Protein AF-A0A0G4NG22-F1 (afdb_monomer_lite)

pLDDT: mean 92.21, std 6.88, range [63.81, 98.06]

Radius of gyration: 22.46 Å; chains: 1; bounding box: 45×42×74 Å

Sequence (156 aa):
FFGKTLSFTLNQDEAVARGCAFSCAILSPVFRVRDFTVQDIMSYPVEFAWEKAADIPDEETSLTVFNRGNVLPSTKILTFYRKQPFDLEARYVKPELLPGKINPWIGRFSVKGVQADGKDDFMICKLKARVNIHGVLNVESGYYVEDQEVEEEIKE

Organism: Verticillium longisporum (NCBI:txid100787)

Foldseek 3Di:
DPPDDDDDPDDPPCNVVVVVVVVVLVPDPVHDDPDDDDKDWDQFWKKKFWDDDPLDPDDDGMDGDGHGGDIPFDKDKDKDWAQAKIKIWMFTPCCVSDPDRDDRTDDMDIDHPFHAPDPNGTWTKIWIWTLHPVRHIDGPDIDTDDDDDDDDPDDD

InterPro domains:
  IPR013126 Heat shock protein 70 family [PF00012] (1-155)
  IPR013126 Heat shock protein 70 family [PTHR45639] (1-151)
  IPR029047 Heat shock protein 70kD, peptide-binding domain superfamily [G3DSA:2.60.34.10] (34-156)
  IPR029047 Heat shock protein 70kD, peptide-binding domain superfamily [SSF100920] (31-148)

Structure (mmCIF, N/CA/C/O backbone):
data_AF-A0A0G4NG22-F1
#
_entry.id   AF-A0A0G4NG22-F1
#
loop_
_atom_site.group_PDB
_atom_site.id
_atom_site.type_symbol
_atom_site.label_atom_id
_atom_site.label_alt_id
_atom_site.label_comp_id
_atom_site.label_asym_id
_atom_site.label_entity_id
_atom_site.label_seq_id
_atom_site.pdbx_PDB_ins_code
_atom_site.Cartn_x
_atom_site.Cartn_y
_atom_site.Cartn_z
_atom_site.occupancy
_atom_site.B_iso_or_equiv
_atom_site.auth_seq_id
_atom_site.auth_comp_id
_atom_site.auth_asym_id
_atom_site.auth_atom_id
_atom_site.pdbx_PDB_model_num
ATOM 1 N N . PHE A 1 1 ? 17.340 21.022 -20.239 1.00 77.19 1 PHE A N 1
ATOM 2 C CA . PHE A 1 1 ? 17.203 19.736 -19.521 1.00 77.19 1 PHE A CA 1
ATOM 3 C C . PHE A 1 1 ? 18.593 19.140 -19.311 1.00 77.19 1 PHE A C 1
ATOM 5 O O . PHE A 1 1 ? 19.305 19.023 -20.296 1.00 77.19 1 PHE A O 1
ATOM 12 N N . PHE A 1 2 ? 18.988 18.894 -18.054 1.00 92.38 2 PHE A N 1
ATOM 13 C CA . PHE A 1 2 ? 20.276 18.405 -17.495 1.00 92.38 2 PHE A CA 1
ATOM 14 C C . PHE A 1 2 ? 21.649 18.854 -18.060 1.00 92.38 2 PHE A C 1
ATOM 16 O O . PHE A 1 2 ? 22.626 18.722 -17.331 1.00 92.38 2 PHE A O 1
ATOM 23 N N . GLY A 1 3 ? 21.776 19.401 -19.274 1.00 95.56 3 GLY A N 1
ATOM 24 C CA . GLY A 1 3 ? 23.019 19.988 -19.802 1.00 95.56 3 GLY A CA 1
ATOM 25 C C . GLY A 1 3 ? 24.173 18.998 -20.021 1.00 95.56 3 GLY A C 1
ATOM 26 O O . GLY A 1 3 ? 25.328 19.408 -20.001 1.00 95.56 3 GLY A O 1
ATOM 27 N N . LYS A 1 4 ? 23.880 17.702 -20.183 1.00 96.06 4 LYS A N 1
ATOM 28 C CA . LYS A 1 4 ? 24.868 16.618 -20.321 1.00 96.06 4 LYS A CA 1
ATOM 29 C C . LYS A 1 4 ? 24.611 15.792 -21.582 1.00 96.06 4 LYS A C 1
ATOM 31 O O . LYS A 1 4 ? 23.464 15.671 -22.010 1.00 96.06 4 LYS A O 1
ATOM 36 N N . THR A 1 5 ? 25.665 15.194 -22.136 1.00 96.75 5 THR A N 1
ATOM 37 C CA . THR A 1 5 ? 25.567 14.231 -23.245 1.00 96.75 5 THR A CA 1
ATOM 38 C C . THR A 1 5 ? 24.832 12.966 -22.802 1.00 96.75 5 THR A C 1
ATOM 40 O O . THR A 1 5 ? 24.993 12.507 -21.669 1.00 96.75 5 THR A O 1
ATOM 43 N N . LEU A 1 6 ? 24.032 12.393 -23.701 1.00 95.69 6 LEU A N 1
ATOM 44 C CA . LEU A 1 6 ? 23.317 11.143 -23.451 1.00 95.69 6 LEU A CA 1
ATOM 45 C C . LEU A 1 6 ? 24.296 9.967 -23.322 1.00 95.69 6 LEU A C 1
ATOM 47 O O . LEU A 1 6 ? 25.294 9.891 -24.037 1.00 95.69 6 LEU A O 1
ATOM 51 N N . SER A 1 7 ? 24.000 9.050 -22.402 1.00 95.81 7 SER A N 1
ATOM 52 C CA . SER A 1 7 ? 24.751 7.805 -22.211 1.00 95.81 7 SER A CA 1
ATOM 53 C C . SER A 1 7 ? 24.006 6.638 -22.856 1.00 95.81 7 SER A C 1
ATOM 55 O O . SER A 1 7 ? 22.783 6.570 -22.772 1.00 95.81 7 SER A O 1
ATOM 57 N N . PHE A 1 8 ? 24.747 5.704 -23.454 1.00 96.25 8 PHE A N 1
ATOM 58 C CA . PHE A 1 8 ? 24.205 4.550 -24.189 1.00 96.25 8 PHE A CA 1
ATOM 59 C C . PHE A 1 8 ? 24.754 3.220 -23.652 1.00 96.25 8 PHE A C 1
ATOM 61 O O . PHE A 1 8 ? 25.006 2.282 -24.398 1.00 96.25 8 PHE A O 1
ATOM 68 N N . THR A 1 9 ? 25.009 3.151 -22.345 1.00 97.19 9 THR A N 1
ATOM 69 C CA . THR A 1 9 ? 25.648 1.996 -21.693 1.00 97.19 9 THR A CA 1
ATOM 70 C C . THR A 1 9 ? 24.710 0.806 -21.481 1.00 97.19 9 THR A C 1
ATOM 72 O O . THR A 1 9 ? 25.183 -0.289 -21.189 1.00 97.19 9 THR A O 1
ATOM 75 N N . LEU A 1 10 ? 23.396 1.001 -21.620 1.00 97.56 10 LEU A N 1
ATOM 76 C CA . LEU A 1 10 ? 22.382 -0.048 -21.524 1.00 97.56 10 LEU A CA 1
ATOM 77 C C . LEU A 1 10 ? 21.806 -0.364 -22.905 1.00 97.56 10 LEU A C 1
ATOM 79 O O . LEU A 1 10 ? 21.615 0.534 -23.725 1.00 97.56 10 LEU A O 1
ATOM 83 N N . ASN A 1 11 ? 21.483 -1.638 -23.133 1.00 97.81 11 ASN A N 1
ATOM 84 C CA . ASN A 1 11 ? 20.743 -2.059 -24.320 1.00 97.81 11 ASN A CA 1
ATOM 85 C C . ASN A 1 11 ? 19.311 -1.494 -24.255 1.00 97.81 11 ASN A C 1
ATOM 87 O O . ASN A 1 11 ? 18.586 -1.765 -23.298 1.00 97.81 11 ASN A O 1
ATOM 91 N N . GLN A 1 12 ? 18.921 -0.716 -25.264 1.00 96.81 12 GLN A N 1
ATOM 92 C CA . GLN A 1 12 ? 17.647 0.009 -25.291 1.00 96.81 12 GLN A CA 1
ATOM 93 C C . GLN A 1 12 ? 16.426 -0.909 -25.427 1.00 96.81 12 GLN A C 1
ATOM 95 O O . GLN A 1 12 ? 15.373 -0.586 -24.882 1.00 96.81 12 GLN A O 1
ATOM 100 N N . ASP A 1 13 ? 16.585 -2.060 -26.079 1.00 97.50 13 ASP A N 1
ATOM 101 C CA . ASP A 1 13 ? 15.488 -2.984 -26.370 1.00 97.50 13 ASP A CA 1
ATOM 102 C C . ASP A 1 13 ? 15.296 -4.016 -25.249 1.00 97.50 13 ASP A C 1
ATOM 104 O O . ASP A 1 13 ? 14.186 -4.469 -24.979 1.00 97.50 13 ASP A O 1
ATOM 108 N N . GLU A 1 14 ? 16.380 -4.389 -24.561 1.00 98.06 14 GLU A N 1
ATOM 109 C CA . GLU A 1 14 ? 16.387 -5.562 -23.682 1.00 98.06 14 GLU A CA 1
ATOM 110 C C . GLU A 1 14 ? 16.610 -5.255 -22.198 1.00 98.06 14 GLU A C 1
ATOM 112 O O . GLU A 1 14 ? 16.371 -6.131 -21.363 1.00 98.06 14 GLU A O 1
ATOM 117 N N . ALA A 1 15 ? 17.086 -4.058 -21.829 1.00 97.50 15 ALA A N 1
ATOM 118 C CA . ALA A 1 15 ? 17.462 -3.770 -20.439 1.00 97.50 15 ALA A CA 1
ATOM 119 C C . ALA A 1 15 ? 16.303 -3.991 -19.456 1.00 97.50 15 ALA A C 1
ATOM 121 O O . ALA A 1 15 ? 16.508 -4.569 -18.387 1.00 97.50 15 ALA A O 1
ATOM 122 N N . VAL A 1 16 ? 15.082 -3.604 -19.841 1.00 97.25 16 VAL A N 1
ATOM 123 C CA . VAL A 1 16 ? 13.877 -3.806 -19.022 1.00 97.25 16 VAL A CA 1
ATOM 124 C C . VAL A 1 16 ? 13.575 -5.296 -18.862 1.00 97.25 16 VAL A C 1
ATOM 126 O O . VAL A 1 16 ? 13.444 -5.771 -17.738 1.00 97.25 16 VAL A O 1
ATOM 129 N N . ALA A 1 17 ? 13.543 -6.057 -19.960 1.00 98.06 17 ALA A N 1
ATOM 130 C CA . ALA A 1 17 ? 13.255 -7.491 -19.927 1.00 98.06 17 ALA A CA 1
ATOM 131 C C . ALA A 1 17 ? 14.292 -8.274 -19.101 1.00 98.06 17 ALA A C 1
ATOM 133 O O . ALA A 1 17 ? 13.932 -9.144 -18.305 1.00 98.06 17 ALA A O 1
ATOM 134 N N . ARG A 1 18 ? 15.580 -7.925 -19.230 1.00 97.19 18 ARG A N 1
ATOM 135 C CA . ARG A 1 18 ? 16.675 -8.501 -18.433 1.00 97.19 18 ARG A CA 1
ATOM 136 C C . ARG A 1 18 ? 16.520 -8.174 -16.945 1.00 97.19 18 ARG A C 1
ATOM 138 O O . ARG A 1 18 ? 16.708 -9.058 -16.111 1.00 97.19 18 ARG A O 1
ATOM 145 N N . GLY A 1 19 ? 16.134 -6.939 -16.618 1.00 95.69 19 GLY A N 1
ATOM 146 C CA . GLY A 1 19 ? 15.809 -6.523 -15.253 1.00 95.69 19 GLY A CA 1
ATOM 147 C C . GLY A 1 19 ? 14.642 -7.318 -14.666 1.00 95.69 19 GLY A C 1
ATOM 148 O O . GLY A 1 19 ? 14.767 -7.858 -13.571 1.00 95.69 19 GLY A O 1
ATOM 149 N N . CYS A 1 20 ? 13.550 -7.484 -15.419 1.00 95.69 20 CYS A N 1
ATOM 150 C CA . CYS A 1 20 ? 12.404 -8.294 -15.001 1.00 95.69 20 CYS A CA 1
ATOM 151 C C . CYS A 1 20 ? 12.793 -9.756 -14.744 1.00 95.69 20 CYS A C 1
ATOM 153 O O . CYS A 1 20 ? 12.424 -10.306 -13.709 1.00 95.69 20 CYS A O 1
ATOM 155 N N . ALA A 1 21 ? 13.576 -10.375 -15.635 1.00 95.75 21 ALA A N 1
ATOM 156 C CA . ALA A 1 21 ? 14.063 -11.742 -15.443 1.00 95.75 21 ALA A CA 1
ATOM 157 C C . ALA A 1 21 ? 14.911 -11.875 -14.165 1.00 95.75 21 ALA A C 1
ATOM 159 O O . ALA A 1 21 ? 14.775 -12.850 -13.425 1.00 95.75 21 ALA A O 1
ATOM 160 N N . PHE A 1 22 ? 15.739 -10.870 -13.866 1.00 94.81 22 PHE A N 1
ATOM 161 C CA . PHE A 1 22 ? 16.510 -10.820 -12.627 1.00 94.81 22 PHE A CA 1
ATOM 162 C C . PHE A 1 22 ? 15.612 -10.658 -11.390 1.00 94.81 22 PHE A C 1
ATOM 164 O O . PHE A 1 22 ? 15.782 -11.394 -10.420 1.00 94.81 22 PHE A O 1
ATOM 171 N N . SER A 1 23 ? 14.600 -9.784 -11.432 1.00 94.06 23 SER A N 1
ATOM 172 C CA . SER A 1 23 ? 13.599 -9.662 -10.362 1.00 94.06 23 SER A CA 1
ATOM 173 C C . SER A 1 23 ? 12.822 -10.964 -10.135 1.00 94.06 23 SER A C 1
ATOM 175 O O . SER A 1 23 ? 12.595 -11.344 -8.990 1.00 94.06 23 SER A O 1
ATOM 177 N N . CYS A 1 24 ? 12.466 -11.698 -11.194 1.00 94.38 24 CYS A N 1
ATOM 178 C CA . CYS A 1 24 ? 11.855 -13.023 -11.068 1.00 94.38 24 CYS A CA 1
ATOM 179 C C . CYS A 1 24 ? 12.798 -14.031 -10.396 1.00 94.38 24 CYS A C 1
ATOM 181 O O . CYS A 1 24 ? 12.354 -14.824 -9.567 1.00 94.38 24 CYS A O 1
ATOM 183 N N . ALA A 1 25 ? 14.094 -13.990 -10.715 1.00 95.31 25 ALA A N 1
ATOM 184 C CA . ALA A 1 25 ? 15.089 -14.846 -10.078 1.00 95.31 25 ALA A CA 1
ATOM 185 C C . ALA A 1 25 ? 15.276 -14.520 -8.584 1.00 95.31 25 ALA A C 1
ATOM 187 O O . ALA A 1 25 ? 15.439 -15.451 -7.802 1.00 95.31 25 ALA A O 1
ATOM 188 N N . ILE A 1 26 ? 15.184 -13.242 -8.178 1.00 93.81 26 ILE A N 1
ATOM 189 C CA . ILE A 1 26 ? 15.193 -12.821 -6.759 1.00 93.81 26 ILE A CA 1
ATOM 190 C C . ILE A 1 26 ? 14.019 -13.440 -5.984 1.00 93.81 26 ILE A C 1
ATOM 192 O O . ILE A 1 26 ? 14.183 -13.846 -4.838 1.00 93.81 26 ILE A O 1
ATOM 196 N N . LEU A 1 27 ? 12.831 -13.502 -6.592 1.00 92.31 27 LEU A N 1
ATOM 197 C CA . LEU A 1 27 ? 11.621 -14.016 -5.939 1.00 92.31 27 LEU A CA 1
ATOM 198 C C . LEU A 1 27 ? 11.541 -15.548 -5.909 1.00 92.31 27 LEU A C 1
ATOM 200 O O . LEU A 1 27 ? 10.724 -16.106 -5.177 1.00 92.31 27 LEU A O 1
ATOM 204 N N . SER A 1 28 ? 12.348 -16.238 -6.716 1.00 94.12 28 SER A N 1
ATOM 205 C CA . SER A 1 28 ? 12.313 -17.695 -6.801 1.00 94.12 28 SER A CA 1
ATOM 206 C C . SER A 1 28 ? 12.987 -18.336 -5.584 1.00 94.12 28 SER A C 1
ATOM 208 O O . SER A 1 28 ? 14.146 -18.035 -5.311 1.00 94.12 28 SER A O 1
ATOM 210 N N . PRO A 1 29 ? 12.342 -19.299 -4.901 1.00 93.88 29 PRO A N 1
ATOM 211 C CA . PRO A 1 29 ? 12.976 -20.027 -3.801 1.00 93.88 29 PRO A CA 1
ATOM 212 C C . PRO A 1 29 ? 14.075 -20.996 -4.275 1.00 93.88 29 PRO A C 1
ATOM 214 O O . PRO A 1 29 ? 14.838 -21.505 -3.458 1.00 93.88 29 PRO A O 1
ATOM 217 N N . VAL A 1 30 ? 14.146 -21.285 -5.581 1.00 95.94 30 VAL A N 1
ATOM 218 C CA . VAL A 1 30 ? 15.075 -22.268 -6.168 1.00 95.94 30 VAL A CA 1
ATOM 219 C C . VAL A 1 30 ? 16.406 -21.629 -6.563 1.00 95.94 30 VAL A C 1
ATOM 221 O O . VAL A 1 30 ? 17.457 -22.261 -6.461 1.00 95.94 30 VAL A O 1
ATOM 224 N N . PHE A 1 31 ? 16.378 -20.380 -7.027 1.00 91.19 31 PHE A N 1
ATOM 225 C CA . PHE A 1 31 ? 17.575 -19.684 -7.485 1.00 91.19 31 PHE A CA 1
ATOM 226 C C . PHE A 1 31 ? 18.188 -18.861 -6.356 1.00 91.19 31 PHE A C 1
ATOM 228 O O . PHE A 1 31 ? 17.496 -18.162 -5.625 1.00 91.19 31 PHE A O 1
ATOM 235 N N . ARG A 1 32 ? 19.518 -18.893 -6.248 1.00 90.81 32 ARG A N 1
ATOM 236 C CA . ARG A 1 32 ? 20.268 -17.971 -5.393 1.00 90.81 32 ARG A CA 1
ATOM 237 C C . ARG A 1 32 ? 20.989 -16.966 -6.274 1.00 90.81 32 ARG A C 1
ATOM 239 O O . ARG A 1 32 ? 21.946 -17.311 -6.963 1.00 90.81 32 ARG A O 1
ATOM 246 N N . VAL A 1 33 ? 20.518 -15.728 -6.252 1.00 91.88 33 VAL A N 1
ATOM 247 C CA . VAL A 1 33 ? 21.157 -14.602 -6.938 1.00 91.88 33 VAL A CA 1
ATOM 248 C C . VAL A 1 33 ? 22.059 -13.828 -5.977 1.00 91.88 33 VAL A C 1
ATOM 250 O O . VAL A 1 33 ? 22.015 -14.028 -4.763 1.00 91.88 33 VAL A O 1
ATOM 253 N N . ARG A 1 34 ? 22.919 -12.962 -6.521 1.00 92.69 34 ARG A N 1
ATOM 254 C CA . ARG A 1 34 ? 23.696 -12.023 -5.706 1.00 92.69 34 ARG A CA 1
ATOM 255 C C . ARG A 1 34 ? 22.741 -11.069 -4.992 1.00 92.69 34 ARG A C 1
ATOM 257 O O . ARG A 1 34 ? 21.747 -10.660 -5.586 1.00 92.69 34 ARG A O 1
ATOM 264 N N . ASP A 1 35 ? 23.081 -10.709 -3.758 1.00 90.69 35 ASP A N 1
ATOM 265 C CA . ASP A 1 35 ? 22.292 -9.760 -2.983 1.00 90.69 35 ASP A CA 1
ATOM 266 C C . ASP A 1 35 ? 22.189 -8.416 -3.718 1.00 90.69 35 ASP A C 1
ATOM 268 O O . ASP A 1 35 ? 23.195 -7.814 -4.108 1.00 90.69 35 ASP A O 1
ATOM 272 N N . PHE A 1 36 ? 20.952 -8.007 -3.981 1.00 92.25 36 PHE A N 1
ATOM 273 C CA . PHE A 1 36 ? 20.611 -6.791 -4.697 1.00 92.25 36 PHE A CA 1
ATOM 274 C C . PHE A 1 36 ? 19.200 -6.370 -4.298 1.00 92.25 36 PHE A C 1
ATOM 276 O O . PHE A 1 36 ? 18.246 -7.130 -4.462 1.00 92.25 36 PHE A O 1
ATOM 283 N N . THR A 1 37 ? 19.061 -5.146 -3.794 1.00 89.62 37 THR A N 1
ATOM 284 C CA . THR A 1 37 ? 17.776 -4.600 -3.348 1.00 89.62 37 THR A CA 1
ATOM 285 C C . THR A 1 37 ? 17.414 -3.379 -4.179 1.00 89.62 37 THR A C 1
ATOM 287 O O . THR A 1 37 ? 18.230 -2.477 -4.360 1.00 89.62 37 THR A O 1
ATOM 290 N N . VAL A 1 38 ? 16.169 -3.340 -4.651 1.00 90.94 38 VAL A N 1
ATOM 291 C CA . VAL A 1 38 ? 15.574 -2.171 -5.302 1.00 90.94 38 VAL A CA 1
ATOM 292 C C . VAL A 1 38 ? 14.534 -1.588 -4.359 1.00 90.94 38 VAL A C 1
ATOM 294 O O . VAL A 1 38 ? 13.652 -2.304 -3.890 1.00 90.94 38 VAL A O 1
ATOM 297 N N . GLN A 1 39 ? 14.648 -0.292 -4.089 1.00 93.44 39 GLN A N 1
ATOM 298 C CA . GLN A 1 39 ? 13.621 0.488 -3.411 1.00 93.44 39 GLN A CA 1
ATOM 299 C C . GLN A 1 39 ? 13.033 1.456 -4.425 1.00 93.44 39 GLN A C 1
ATOM 301 O O . GLN A 1 39 ? 13.769 2.202 -5.070 1.00 93.44 39 GLN A O 1
ATOM 306 N N . ASP A 1 40 ? 11.718 1.423 -4.566 1.00 95.62 40 ASP A N 1
ATOM 307 C CA . ASP A 1 40 ? 10.985 2.327 -5.449 1.00 95.62 40 ASP A CA 1
ATOM 308 C C . ASP A 1 40 ? 10.188 3.337 -4.598 1.00 95.62 40 ASP A C 1
ATOM 310 O O . ASP A 1 40 ? 10.320 3.368 -3.369 1.00 95.62 40 ASP A O 1
ATOM 314 N N . ILE A 1 41 ? 9.396 4.200 -5.225 1.00 96.19 41 ILE A N 1
ATOM 315 C CA . ILE A 1 41 ? 8.793 5.376 -4.600 1.00 96.19 41 ILE A CA 1
ATOM 316 C C . ILE A 1 41 ? 7.260 5.337 -4.591 1.00 96.19 41 ILE A C 1
ATOM 318 O O . ILE A 1 41 ? 6.594 5.088 -5.595 1.00 96.19 41 ILE A O 1
ATOM 322 N N . MET A 1 42 ? 6.669 5.681 -3.448 1.00 95.56 42 MET A N 1
ATOM 323 C CA . MET A 1 42 ? 5.240 5.961 -3.337 1.00 95.56 42 MET A CA 1
ATOM 324 C C . MET A 1 42 ? 4.910 7.272 -4.049 1.00 95.56 42 MET A C 1
ATOM 326 O O . MET A 1 42 ? 5.233 8.362 -3.574 1.00 95.56 42 MET A O 1
ATOM 330 N N . SER A 1 43 ? 4.245 7.175 -5.197 1.00 94.31 43 SER A N 1
ATOM 331 C CA . SER A 1 43 ? 3.901 8.341 -6.022 1.00 94.31 43 SER A CA 1
ATOM 332 C C . SER A 1 43 ? 2.715 9.142 -5.479 1.00 94.31 43 SER A C 1
ATOM 334 O O . SER A 1 43 ? 2.712 10.372 -5.566 1.00 94.31 43 SER A O 1
ATOM 336 N N . TYR A 1 44 ? 1.738 8.459 -4.879 1.00 95.75 44 TYR A N 1
ATOM 337 C CA . TYR A 1 44 ? 0.506 9.059 -4.373 1.00 95.75 44 TYR A CA 1
ATOM 338 C C . TYR A 1 44 ? 0.305 8.694 -2.902 1.00 95.75 44 TYR A C 1
ATOM 340 O O . TYR A 1 44 ? 0.451 7.524 -2.549 1.00 95.75 44 TYR A O 1
ATOM 348 N N . PRO A 1 45 ? -0.006 9.672 -2.039 1.00 96.75 45 PRO A N 1
ATOM 349 C CA . PRO A 1 45 ? -0.228 9.405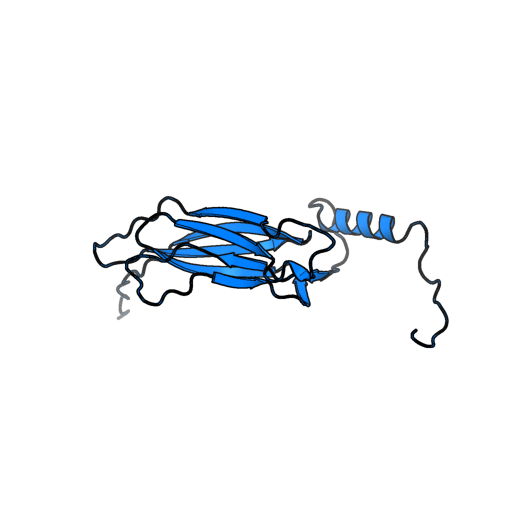 -0.629 1.00 96.75 45 PRO A CA 1
ATOM 350 C C . PRO A 1 45 ? -1.537 8.633 -0.414 1.00 96.75 45 PRO A C 1
ATOM 352 O O . PRO A 1 45 ? -2.543 8.925 -1.065 1.00 96.75 45 PRO A O 1
ATOM 355 N N . VAL A 1 46 ? -1.519 7.682 0.517 1.00 97.75 46 VAL A N 1
ATOM 356 C CA . VAL A 1 46 ? -2.655 6.833 0.893 1.00 97.75 46 VAL A CA 1
ATOM 357 C C . VAL A 1 46 ? -2.984 7.046 2.365 1.00 97.75 46 VAL A C 1
ATOM 359 O O . VAL A 1 46 ? -2.107 6.950 3.231 1.00 97.75 46 VAL A O 1
ATOM 362 N N . GLU A 1 47 ? -4.259 7.285 2.640 1.00 97.56 47 GLU A N 1
ATOM 363 C CA . GLU A 1 47 ? -4.818 7.316 3.986 1.00 97.56 47 GLU A CA 1
ATOM 364 C C . GLU A 1 47 ? -5.777 6.162 4.225 1.00 97.56 47 GLU A C 1
ATOM 366 O O . GLU A 1 47 ? -6.348 5.597 3.289 1.00 97.56 47 GLU A O 1
ATOM 371 N N . PHE A 1 48 ? -5.942 5.845 5.503 1.00 98.00 48 PHE A N 1
ATOM 372 C CA . PHE A 1 48 ? -7.039 5.035 5.999 1.00 98.00 48 PHE A CA 1
ATOM 373 C C . PHE A 1 48 ? -8.010 5.946 6.737 1.00 98.00 48 PHE A C 1
ATOM 375 O O . PHE A 1 48 ? -7.573 6.784 7.520 1.00 98.00 48 PHE A O 1
ATOM 382 N N . ALA A 1 49 ? -9.302 5.765 6.495 1.00 96.88 49 ALA A N 1
ATOM 383 C CA . ALA A 1 49 ? -10.389 6.416 7.208 1.00 96.88 49 ALA A CA 1
ATOM 384 C C . ALA A 1 49 ? -11.296 5.365 7.855 1.00 96.88 49 ALA A C 1
ATOM 386 O O . ALA A 1 49 ? -11.413 4.253 7.345 1.00 96.88 49 ALA A O 1
ATOM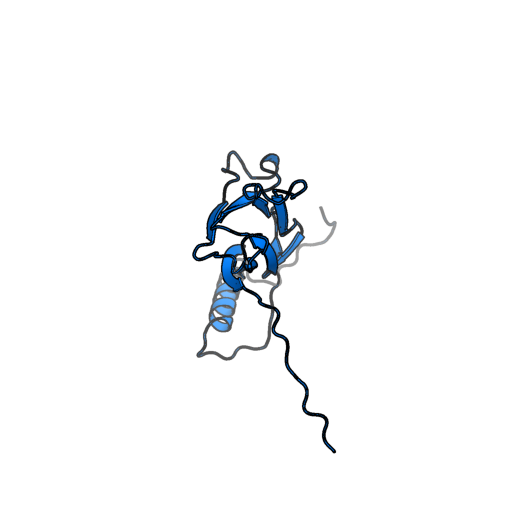 387 N N . TRP A 1 50 ? -11.923 5.694 8.976 1.00 95.94 50 TRP A N 1
ATOM 388 C CA . TRP A 1 50 ? -12.794 4.794 9.730 1.00 95.94 50 TRP A CA 1
ATOM 389 C C . TRP A 1 50 ? -13.905 5.569 10.427 1.00 95.94 50 TRP A C 1
ATOM 391 O O . TRP A 1 50 ? -13.830 6.784 10.614 1.00 95.94 50 TRP A O 1
ATOM 401 N N . GLU A 1 51 ? -14.950 4.856 10.833 1.00 91.75 51 GLU A N 1
ATOM 402 C CA . GLU A 1 51 ? -16.026 5.449 11.619 1.00 91.75 51 GLU A CA 1
ATOM 403 C C . GLU A 1 51 ? -15.578 5.705 13.060 1.00 91.75 51 GLU A C 1
ATOM 405 O O . GLU A 1 51 ? -14.861 4.903 13.670 1.00 91.75 51 GLU A O 1
ATOM 410 N N . LYS A 1 52 ? -16.023 6.844 13.595 1.00 90.62 52 LYS A N 1
ATOM 411 C CA . LYS A 1 52 ? -15.760 7.257 14.971 1.00 90.62 52 LYS A CA 1
ATOM 412 C C . LYS A 1 52 ? -16.427 6.290 15.945 1.00 90.62 52 LYS A C 1
ATOM 414 O O . LYS A 1 52 ? -17.630 6.050 15.842 1.00 90.62 52 LYS A O 1
ATOM 419 N N . ALA A 1 53 ? -15.679 5.792 16.924 1.00 88.06 53 ALA A N 1
ATOM 420 C CA . ALA A 1 53 ? -16.276 5.044 18.023 1.00 88.06 53 ALA A CA 1
ATOM 421 C C . ALA A 1 53 ? -17.081 5.984 18.938 1.00 88.06 53 ALA A C 1
ATOM 423 O O . ALA A 1 53 ? -16.587 7.031 19.355 1.00 88.06 53 ALA A O 1
ATOM 424 N N . ALA A 1 54 ? -18.314 5.601 19.287 1.00 84.44 54 ALA A N 1
ATOM 425 C CA . ALA A 1 54 ? -19.183 6.400 20.161 1.00 84.44 54 ALA A CA 1
ATOM 426 C C . ALA A 1 54 ? -18.555 6.669 21.542 1.00 84.44 54 ALA A C 1
ATOM 428 O O . ALA A 1 54 ? -18.780 7.722 22.132 1.00 84.44 54 ALA A O 1
ATOM 429 N N . ASP A 1 55 ? -17.734 5.732 22.017 1.00 83.94 55 ASP A N 1
ATOM 430 C CA . ASP A 1 55 ? -17.057 5.792 23.311 1.00 83.94 55 ASP A CA 1
ATOM 431 C C . ASP A 1 55 ? -15.768 6.642 23.301 1.00 83.94 55 ASP A C 1
ATOM 433 O O . ASP A 1 55 ? -15.133 6.780 24.344 1.00 83.94 55 ASP A O 1
ATOM 437 N N . ILE A 1 56 ? -15.354 7.205 22.151 1.00 86.06 56 ILE A N 1
ATOM 438 C CA . ILE A 1 56 ? -14.117 7.998 22.010 1.00 86.06 56 ILE A CA 1
ATOM 439 C C . ILE A 1 56 ? -14.454 9.404 21.460 1.00 86.06 56 ILE A C 1
ATOM 441 O O . ILE A 1 56 ? -14.507 9.614 20.243 1.00 86.06 56 ILE A O 1
ATOM 445 N N . PRO A 1 57 ? -14.690 10.400 22.341 1.00 79.62 57 PRO A N 1
ATOM 446 C CA . PRO A 1 57 ? -15.197 11.724 21.964 1.00 79.62 57 PRO A CA 1
ATOM 447 C C . PRO A 1 57 ? -14.297 12.534 21.024 1.00 79.62 57 PRO A C 1
ATOM 449 O O . PRO A 1 57 ? -14.827 13.341 20.265 1.00 79.62 57 PRO A O 1
ATOM 452 N N . ASP A 1 58 ? -12.987 12.284 21.003 1.00 85.19 58 ASP A N 1
ATOM 453 C CA . ASP A 1 58 ? -12.001 13.069 20.237 1.00 85.19 58 ASP A CA 1
ATOM 454 C C . ASP A 1 58 ? -11.174 12.210 19.268 1.00 85.19 58 ASP A C 1
ATOM 456 O O . ASP A 1 58 ? -10.037 12.532 18.931 1.00 85.19 58 ASP A O 1
ATOM 460 N N . GLU A 1 59 ? -11.731 11.084 18.819 1.00 89.56 59 GLU A N 1
ATOM 461 C CA . GLU A 1 59 ? -11.038 10.213 17.875 1.00 89.56 59 GLU A CA 1
ATOM 462 C C . GLU A 1 59 ? -10.841 10.884 16.505 1.00 89.56 59 GLU A C 1
ATOM 464 O O . GLU A 1 59 ? -11.811 11.291 15.854 1.00 89.56 59 GLU A O 1
ATOM 469 N N . GLU A 1 60 ? -9.596 10.935 16.026 1.00 90.31 60 GLU A N 1
ATOM 470 C CA . GLU A 1 60 ? -9.330 11.184 14.609 1.00 90.31 60 GLU A CA 1
ATOM 471 C C . GLU A 1 60 ? -9.896 10.026 13.776 1.00 90.31 60 GLU A C 1
ATOM 473 O O . GLU A 1 60 ? -9.710 8.857 14.101 1.00 90.31 60 GLU A O 1
ATOM 478 N N . THR A 1 61 ? -10.597 10.346 12.689 1.00 93.69 61 THR A N 1
ATOM 479 C CA . THR A 1 61 ? -11.288 9.358 11.832 1.00 93.69 61 THR A CA 1
ATOM 480 C C . THR A 1 61 ? -10.533 9.049 10.545 1.00 93.69 61 THR A C 1
ATOM 482 O O . THR A 1 61 ? -11.031 8.328 9.682 1.00 93.69 61 THR A O 1
ATOM 485 N N . SER A 1 62 ? -9.330 9.601 10.387 1.00 95.12 62 SER A N 1
ATOM 486 C CA . SER A 1 62 ? -8.484 9.368 9.224 1.00 95.12 62 SER A CA 1
ATOM 487 C C . SER A 1 62 ? -7.017 9.595 9.545 1.00 95.12 62 SER A C 1
ATOM 489 O O . SER A 1 62 ? -6.684 10.546 10.243 1.00 95.12 62 SER A O 1
ATOM 491 N N . LEU A 1 63 ? -6.139 8.790 8.952 1.00 96.38 63 LEU A N 1
ATOM 492 C CA . LEU A 1 63 ? -4.693 8.928 9.073 1.00 96.38 63 LEU A CA 1
ATOM 493 C C . LEU A 1 63 ? -4.017 8.658 7.728 1.00 96.38 63 LEU A C 1
ATOM 495 O O . LEU A 1 63 ? -4.213 7.605 7.119 1.00 96.38 63 LEU A O 1
ATOM 499 N N . THR A 1 64 ? -3.151 9.574 7.287 1.00 97.00 64 THR A N 1
ATOM 500 C CA . THR A 1 64 ? -2.257 9.319 6.148 1.00 97.00 64 THR A CA 1
ATOM 501 C C . THR A 1 64 ? -1.143 8.362 6.569 1.00 97.00 64 THR A C 1
ATOM 503 O O . THR A 1 64 ? -0.255 8.722 7.340 1.00 97.00 64 THR A O 1
ATOM 506 N N . VAL A 1 65 ? -1.174 7.137 6.044 1.00 96.56 65 VAL A N 1
ATOM 507 C CA . VAL A 1 65 ? -0.272 6.048 6.458 1.00 96.56 65 VAL A CA 1
ATOM 508 C C . VAL A 1 65 ? 0.951 5.951 5.551 1.00 96.56 65 VAL A C 1
ATOM 510 O O . VAL A 1 65 ? 2.066 5.720 6.024 1.00 96.56 65 VAL A O 1
ATOM 513 N N . PHE A 1 66 ? 0.757 6.159 4.248 1.00 97.00 66 PHE A N 1
ATOM 514 C CA . PHE A 1 66 ? 1.829 6.123 3.258 1.00 97.00 66 PHE A CA 1
ATOM 515 C C . PHE A 1 66 ? 1.894 7.470 2.550 1.00 97.00 66 PHE A C 1
ATOM 517 O O . PHE A 1 66 ? 0.975 7.838 1.826 1.00 97.00 66 PHE A O 1
ATOM 524 N N . ASN A 1 67 ? 2.974 8.217 2.756 1.00 96.56 67 ASN A N 1
ATOM 525 C CA . ASN A 1 67 ? 3.154 9.535 2.160 1.00 96.56 67 ASN A CA 1
ATOM 526 C C . ASN A 1 67 ? 3.804 9.454 0.776 1.00 96.56 67 ASN A C 1
ATOM 528 O O . ASN A 1 67 ? 4.552 8.524 0.463 1.00 96.56 67 ASN A O 1
ATOM 532 N N . ARG A 1 68 ? 3.575 10.489 -0.039 1.00 95.56 68 ARG A N 1
ATOM 533 C CA . ARG A 1 68 ? 4.310 10.675 -1.294 1.00 95.56 68 ARG A CA 1
ATOM 534 C C . ARG A 1 68 ? 5.807 10.761 -1.005 1.00 95.56 68 ARG A C 1
ATOM 536 O O . ARG A 1 68 ? 6.227 11.508 -0.128 1.00 95.56 68 ARG A O 1
ATOM 543 N N . GLY A 1 69 ? 6.603 10.023 -1.766 1.00 95.00 69 GLY A N 1
ATOM 544 C CA . GLY A 1 69 ? 8.049 9.962 -1.594 1.00 95.00 69 GLY A CA 1
ATOM 545 C C . GLY A 1 69 ? 8.528 8.921 -0.587 1.00 95.00 69 GLY A C 1
ATOM 546 O O . GLY A 1 69 ? 9.734 8.742 -0.451 1.00 95.00 69 GLY A O 1
ATOM 547 N N . ASN A 1 70 ? 7.631 8.211 0.109 1.00 95.06 70 ASN A N 1
ATOM 548 C CA . ASN A 1 70 ? 8.054 7.063 0.908 1.00 95.06 70 ASN A CA 1
ATOM 549 C C . ASN A 1 70 ? 8.629 5.957 0.020 1.00 95.06 70 ASN A C 1
ATOM 551 O O . ASN A 1 70 ? 8.148 5.726 -1.086 1.00 95.06 70 ASN A O 1
ATOM 555 N N . VAL A 1 71 ? 9.642 5.264 0.537 1.00 95.94 71 VAL A N 1
ATOM 556 C CA . VAL A 1 71 ? 10.221 4.091 -0.120 1.00 95.94 71 VAL A CA 1
ATOM 557 C C . VAL A 1 71 ? 9.270 2.902 -0.022 1.00 95.94 71 VAL A C 1
ATOM 559 O O . VAL A 1 71 ? 8.586 2.738 0.992 1.00 95.94 71 VAL A O 1
ATOM 562 N N . LEU A 1 72 ? 9.240 2.070 -1.059 1.00 93.81 72 LEU A N 1
ATOM 563 C CA . LEU A 1 72 ? 8.525 0.796 -1.076 1.00 93.81 72 LEU A CA 1
ATOM 564 C C . LEU A 1 72 ? 9.506 -0.388 -1.166 1.00 93.81 72 LEU A C 1
ATOM 566 O O . LEU A 1 72 ? 10.562 -0.253 -1.788 1.00 93.81 72 LEU A O 1
ATOM 570 N N . PRO A 1 73 ? 9.186 -1.545 -0.553 1.00 95.25 73 PRO A N 1
ATOM 571 C CA . PRO A 1 73 ? 7.970 -1.837 0.213 1.00 95.25 73 PRO A CA 1
ATOM 572 C C . PRO A 1 73 ? 7.944 -1.120 1.573 1.00 95.25 73 PRO A C 1
ATOM 574 O O . PRO A 1 73 ? 8.987 -0.865 2.169 1.00 95.25 73 PRO A O 1
ATOM 577 N N . SER A 1 74 ? 6.750 -0.829 2.090 1.00 96.12 74 SER A N 1
ATOM 578 C CA . SER A 1 74 ? 6.577 -0.116 3.364 1.00 96.12 74 SER A CA 1
ATOM 579 C C . SER A 1 74 ? 5.503 -0.768 4.217 1.00 96.12 74 SER A C 1
ATOM 581 O O . SER A 1 74 ? 4.417 -1.056 3.720 1.00 96.12 74 SER A O 1
ATOM 583 N N . THR A 1 75 ? 5.797 -0.971 5.500 1.00 96.56 75 THR A N 1
ATOM 584 C CA . THR A 1 75 ? 4.886 -1.563 6.489 1.00 96.56 75 THR A CA 1
ATOM 585 C C . THR A 1 75 ? 4.621 -0.559 7.607 1.00 96.56 75 THR A C 1
ATOM 587 O O . THR A 1 75 ? 5.546 0.098 8.098 1.00 96.56 75 THR A O 1
ATOM 590 N N . LYS A 1 76 ? 3.360 -0.449 8.026 1.00 96.75 76 LYS A N 1
ATOM 591 C CA . LYS A 1 76 ? 2.894 0.393 9.130 1.00 96.75 76 LYS A CA 1
ATOM 592 C C . LYS A 1 76 ? 1.895 -0.394 9.974 1.00 96.75 76 LYS A C 1
ATOM 594 O O . LYS A 1 76 ? 1.049 -1.100 9.434 1.00 96.75 76 LYS A O 1
ATOM 599 N N . ILE A 1 77 ? 2.019 -0.287 11.293 1.00 96.94 77 ILE A N 1
ATOM 600 C CA . ILE A 1 77 ? 1.072 -0.890 12.232 1.00 96.94 77 ILE A CA 1
ATOM 601 C C . ILE A 1 77 ? 0.134 0.214 12.707 1.00 96.94 77 ILE A C 1
ATOM 603 O O . ILE A 1 77 ? 0.599 1.238 13.202 1.00 96.94 77 ILE A O 1
ATOM 607 N N . LEU A 1 78 ? -1.164 0.006 12.518 1.00 96.25 78 LEU A N 1
ATOM 608 C CA . LEU A 1 78 ? -2.228 0.881 12.993 1.00 96.25 78 LEU A CA 1
ATOM 609 C C . LEU A 1 78 ? -2.810 0.280 14.268 1.00 96.25 78 LEU A C 1
ATOM 611 O O . LEU A 1 78 ? -3.112 -0.912 14.284 1.00 96.25 78 LEU A O 1
ATOM 615 N N . THR A 1 79 ? -2.962 1.085 15.312 1.00 94.81 79 THR A N 1
ATOM 616 C CA . THR A 1 79 ? -3.518 0.649 16.598 1.00 94.81 79 THR A CA 1
ATOM 617 C C . THR A 1 79 ? -4.881 1.293 16.790 1.00 94.81 79 THR A C 1
ATOM 619 O O . THR A 1 79 ? -5.000 2.511 16.689 1.00 94.81 79 THR A O 1
ATOM 622 N N . PHE A 1 80 ? -5.887 0.479 17.084 1.00 94.25 80 PHE A N 1
ATOM 623 C CA . PHE A 1 80 ? -7.261 0.895 17.326 1.00 94.25 80 PHE A CA 1
ATOM 624 C C . PHE A 1 80 ? -7.727 0.400 18.686 1.00 94.25 80 PHE A C 1
ATOM 626 O O . PHE A 1 80 ? -7.443 -0.731 19.071 1.00 94.25 80 PHE A O 1
ATOM 633 N N . TYR A 1 81 ? -8.501 1.234 19.368 1.00 92.50 81 TYR A N 1
ATOM 634 C CA . TYR A 1 81 ? -9.183 0.893 20.609 1.00 92.50 81 TYR A CA 1
ATOM 635 C C . TYR A 1 81 ? -10.664 0.752 20.275 1.00 92.50 81 TYR A C 1
ATOM 637 O O . TYR A 1 81 ? -11.319 1.723 19.877 1.00 92.50 81 TYR A O 1
ATOM 645 N N . ARG A 1 82 ? -11.180 -0.480 20.306 1.00 92.31 82 ARG A N 1
ATOM 646 C CA . ARG A 1 82 ? -12.529 -0.786 19.809 1.00 92.31 82 ARG A CA 1
ATOM 647 C C . ARG A 1 82 ? -13.249 -1.771 20.719 1.00 92.31 82 ARG A C 1
ATOM 649 O O . ARG A 1 82 ? -12.657 -2.728 21.199 1.00 92.31 82 ARG A O 1
ATOM 656 N N . LYS A 1 83 ? -14.549 -1.539 20.915 1.00 91.62 83 LYS A N 1
ATOM 657 C CA . LYS A 1 83 ? -15.456 -2.463 21.620 1.00 91.62 83 LYS A CA 1
ATOM 658 C C . LYS A 1 83 ? -16.237 -3.378 20.675 1.00 91.62 83 LYS A C 1
ATOM 660 O O . LYS A 1 83 ? -16.795 -4.379 21.109 1.00 91.62 83 LYS A O 1
ATOM 665 N N . GLN A 1 84 ? -16.314 -3.012 19.395 1.00 92.25 84 GLN A N 1
ATOM 666 C CA . GLN A 1 84 ? -17.122 -3.684 18.380 1.00 92.25 84 GLN A CA 1
ATOM 667 C C . GLN A 1 84 ? -16.368 -3.772 17.046 1.00 92.25 84 GLN A C 1
ATOM 669 O O . GLN A 1 84 ? -15.427 -2.999 16.826 1.00 92.25 84 GLN A O 1
ATOM 674 N N . PRO A 1 85 ? -16.770 -4.698 16.151 1.00 94.62 85 PRO A N 1
ATOM 675 C CA . PRO A 1 85 ? -16.267 -4.756 14.785 1.00 94.62 85 PRO A CA 1
ATOM 676 C C . PRO A 1 85 ? -16.365 -3.403 14.085 1.00 94.62 85 PRO A C 1
ATOM 678 O O . PRO A 1 85 ? -17.323 -2.661 14.288 1.00 94.62 85 PRO A O 1
ATOM 681 N N . PHE A 1 86 ? -15.383 -3.099 13.246 1.00 95.19 86 PHE A N 1
ATOM 682 C CA . PHE A 1 86 ? -15.293 -1.812 12.568 1.00 95.19 86 PHE A CA 1
ATOM 683 C C . PHE A 1 86 ? -14.696 -1.967 11.173 1.00 95.19 86 PHE A C 1
ATOM 685 O O . PHE A 1 86 ? -13.986 -2.934 10.883 1.00 95.19 86 PHE A O 1
ATOM 692 N N . ASP A 1 87 ? -14.978 -0.988 10.322 1.00 95.81 87 ASP A N 1
ATOM 693 C CA . ASP A 1 87 ? -14.472 -0.920 8.958 1.00 95.81 87 ASP A CA 1
ATOM 694 C C . ASP A 1 87 ? -13.416 0.182 8.821 1.00 95.81 87 ASP A C 1
ATOM 696 O O . ASP A 1 87 ? -13.482 1.228 9.471 1.00 95.81 87 ASP A O 1
ATOM 700 N N . LEU A 1 88 ? -12.456 -0.054 7.928 1.00 95.75 88 LEU A N 1
ATOM 701 C CA . LEU A 1 88 ? -11.499 0.932 7.453 1.00 95.75 88 LEU A CA 1
ATOM 702 C C . LEU A 1 88 ? -11.594 1.041 5.940 1.00 95.75 88 LEU A C 1
ATOM 704 O O . LEU A 1 88 ? -11.617 0.034 5.233 1.00 95.75 88 LEU A O 1
ATOM 708 N N . GLU A 1 89 ? -11.560 2.256 5.429 1.00 97.62 89 GLU A N 1
ATOM 709 C CA . GLU A 1 89 ? -11.491 2.544 4.008 1.00 97.62 89 GLU A CA 1
ATOM 710 C C . GLU A 1 89 ? -10.128 3.135 3.662 1.00 97.62 89 GLU A C 1
ATOM 712 O O . GLU A 1 89 ? -9.692 4.113 4.262 1.00 97.62 89 GLU A O 1
ATOM 717 N N . ALA A 1 90 ? -9.452 2.544 2.682 1.00 98.06 90 ALA A N 1
ATOM 718 C CA . ALA A 1 90 ? -8.235 3.090 2.112 1.00 98.06 90 ALA A CA 1
ATOM 719 C C . ALA A 1 90 ? -8.557 3.928 0.873 1.00 98.06 90 ALA A C 1
ATOM 721 O O . ALA A 1 90 ? -9.281 3.482 -0.024 1.00 98.06 90 ALA A O 1
ATOM 722 N N . ARG A 1 91 ? -7.966 5.121 0.791 1.00 97.62 91 ARG A N 1
ATOM 723 C CA . ARG A 1 91 ? -8.131 6.031 -0.348 1.00 97.62 91 ARG A CA 1
ATOM 724 C C . ARG A 1 91 ? -6.901 6.905 -0.569 1.00 97.62 91 ARG A C 1
ATOM 726 O O . ARG A 1 91 ? -6.082 7.105 0.328 1.00 97.62 91 ARG A O 1
ATOM 733 N N . TYR A 1 92 ? -6.766 7.436 -1.778 1.00 97.19 92 TYR A N 1
ATOM 734 C CA . TYR A 1 92 ? -5.751 8.438 -2.087 1.00 97.19 92 TYR A CA 1
ATOM 735 C C . TYR A 1 92 ? -6.118 9.790 -1.467 1.00 97.19 92 TYR A C 1
ATOM 737 O O . TYR A 1 92 ? -7.214 10.298 -1.690 1.00 97.19 92 TYR A O 1
ATOM 745 N N . VAL A 1 93 ? -5.173 10.396 -0.741 1.00 95.88 93 VAL A N 1
ATOM 746 C CA . VAL A 1 93 ? -5.398 11.649 0.015 1.00 95.88 93 VAL A CA 1
ATOM 747 C C . VAL A 1 93 ? -5.662 12.842 -0.905 1.00 95.88 93 VAL A C 1
ATOM 749 O O . VAL A 1 93 ? -6.412 13.747 -0.559 1.00 95.88 93 VAL A O 1
ATOM 752 N N . LYS A 1 94 ? -5.018 12.861 -2.080 1.00 93.06 94 LYS A N 1
ATOM 753 C CA . LYS A 1 94 ? -5.056 13.983 -3.031 1.00 93.06 94 LYS A CA 1
ATOM 754 C C . LYS A 1 94 ? -5.575 13.537 -4.401 1.00 93.06 94 LYS A C 1
ATOM 756 O O . LYS A 1 94 ? -4.757 13.289 -5.295 1.00 93.06 94 LYS A O 1
ATOM 761 N N . PRO A 1 95 ? -6.903 13.400 -4.573 1.00 93.25 95 PRO A N 1
ATOM 762 C CA . PRO A 1 95 ? -7.536 13.042 -5.843 1.00 93.25 95 PRO A CA 1
ATOM 763 C C . PRO A 1 95 ? -7.070 13.889 -7.031 1.00 93.25 95 PRO A C 1
ATOM 765 O O . PRO A 1 95 ? -6.913 13.378 -8.133 1.00 93.25 95 PRO A O 1
ATOM 768 N N . GLU A 1 96 ? -6.799 15.172 -6.804 1.00 93.19 96 GLU A N 1
ATOM 769 C CA . GLU A 1 96 ? -6.366 16.140 -7.811 1.00 93.19 96 GLU A CA 1
ATOM 770 C C . GLU A 1 96 ? -4.976 15.856 -8.397 1.00 93.19 96 GLU A C 1
ATOM 772 O O . GLU A 1 96 ? -4.643 16.355 -9.470 1.00 93.19 96 GLU A O 1
ATOM 777 N N . LEU A 1 97 ? -4.154 15.060 -7.704 1.00 92.75 97 LEU A N 1
ATOM 778 C CA . LEU A 1 97 ? -2.853 14.618 -8.207 1.00 92.75 97 LEU A CA 1
ATOM 779 C C . LEU A 1 97 ? -2.954 13.339 -9.044 1.00 92.75 97 LEU A C 1
ATOM 781 O O . LEU A 1 97 ? -1.977 12.971 -9.702 1.00 92.75 97 LEU A O 1
ATOM 785 N N . LEU A 1 98 ? -4.094 12.646 -9.005 1.00 94.38 98 LEU A N 1
ATOM 786 C CA . LEU A 1 98 ? -4.297 11.425 -9.771 1.00 94.38 98 LEU A CA 1
ATOM 787 C C . LEU A 1 98 ? -4.508 11.757 -11.254 1.00 94.38 98 LEU A C 1
ATOM 789 O O . LEU A 1 98 ? -5.131 12.764 -11.594 1.00 94.38 98 LEU A O 1
ATOM 793 N N . PRO A 1 99 ? -4.009 10.915 -12.171 1.00 94.44 99 PRO A N 1
ATOM 794 C CA . PRO A 1 99 ? -4.177 11.156 -13.593 1.00 94.44 99 PRO A CA 1
ATOM 795 C C . PRO A 1 99 ? -5.647 11.009 -14.011 1.00 94.44 99 PRO A C 1
ATOM 797 O O . PRO A 1 99 ? -6.297 9.999 -13.749 1.00 94.44 99 PRO A O 1
ATOM 800 N N . GLY A 1 100 ? -6.165 12.009 -14.725 1.00 91.56 100 GLY A N 1
ATOM 801 C CA . GLY A 1 100 ? -7.505 11.971 -15.310 1.00 91.56 100 GLY A CA 1
ATOM 802 C C . GLY A 1 100 ? -8.625 12.015 -14.267 1.00 91.56 100 GLY A C 1
ATOM 803 O O . GLY A 1 100 ? -8.735 12.970 -13.507 1.00 91.56 100 GLY A O 1
ATOM 804 N N . LYS A 1 101 ? -9.508 11.009 -14.289 1.00 88.81 101 LYS A N 1
ATOM 805 C CA . LYS A 1 101 ? -10.689 10.898 -13.412 1.00 88.81 101 LYS A CA 1
ATOM 806 C C . LYS A 1 101 ? -10.692 9.574 -12.647 1.00 88.81 101 LYS A C 1
ATOM 808 O O . LYS A 1 101 ? -11.693 8.860 -12.632 1.00 88.81 101 LYS A O 1
ATOM 813 N N . ILE A 1 102 ? -9.543 9.203 -12.089 1.00 94.12 102 ILE A N 1
ATOM 814 C CA . ILE A 1 102 ? -9.427 7.986 -11.282 1.00 94.12 102 ILE A CA 1
ATOM 815 C C . ILE A 1 102 ? -10.247 8.141 -10.001 1.00 94.12 102 ILE A C 1
ATOM 817 O O . ILE A 1 102 ? -10.214 9.186 -9.354 1.00 94.12 102 ILE A O 1
ATOM 821 N N . ASN A 1 103 ? -10.971 7.080 -9.640 1.00 95.06 103 ASN A N 1
ATOM 822 C CA . ASN A 1 103 ? -11.641 6.999 -8.352 1.00 95.06 103 ASN A CA 1
ATOM 823 C C . ASN A 1 103 ? -10.580 6.936 -7.234 1.00 95.06 103 ASN A C 1
ATOM 825 O O . ASN A 1 103 ? -9.757 6.021 -7.254 1.00 95.06 103 ASN A O 1
ATOM 829 N N . PRO A 1 104 ? -10.580 7.867 -6.264 1.00 96.12 104 PRO A N 1
ATOM 830 C CA . PRO A 1 104 ? -9.612 7.864 -5.169 1.00 96.12 104 PRO A CA 1
ATOM 831 C C . PRO A 1 104 ? -9.731 6.661 -4.230 1.00 96.12 104 PRO A C 1
ATOM 833 O O . PRO A 1 104 ? -8.793 6.380 -3.487 1.00 96.12 104 PRO A O 1
ATOM 836 N N . TRP A 1 105 ? -10.878 5.984 -4.231 1.00 97.25 105 TRP A N 1
ATOM 837 C CA . TRP A 1 105 ? -11.138 4.806 -3.415 1.00 97.25 105 TRP A CA 1
ATOM 838 C C . TRP A 1 105 ? -10.254 3.622 -3.826 1.00 97.25 105 TRP A C 1
ATOM 840 O O . TRP A 1 105 ? -10.189 3.273 -5.005 1.00 97.25 105 TRP A O 1
ATOM 850 N N . ILE A 1 106 ? -9.600 2.989 -2.849 1.00 96.69 106 ILE A N 1
ATOM 851 C CA . ILE A 1 106 ? -8.730 1.824 -3.066 1.00 96.69 106 ILE A CA 1
ATOM 852 C C . ILE A 1 106 ? -9.429 0.545 -2.604 1.00 96.69 106 ILE A C 1
ATOM 854 O O . ILE A 1 106 ? -9.440 -0.450 -3.327 1.00 96.69 106 ILE A O 1
ATOM 858 N N . GLY A 1 107 ? -9.996 0.548 -1.397 1.00 96.62 107 GLY A N 1
ATOM 859 C CA . GLY A 1 107 ? -10.613 -0.646 -0.831 1.00 96.62 107 GLY A CA 1
ATOM 860 C C . GLY A 1 107 ? -11.139 -0.445 0.583 1.00 96.62 107 GLY A C 1
ATOM 861 O O . GLY A 1 107 ? -10.762 0.504 1.266 1.00 96.62 107 GLY A O 1
ATOM 862 N N . ARG A 1 108 ? -11.985 -1.375 1.035 1.00 96.94 108 ARG A N 1
ATOM 863 C CA . ARG A 1 108 ? -12.512 -1.427 2.404 1.00 96.94 108 ARG A CA 1
ATOM 864 C C . ARG A 1 108 ? -12.066 -2.711 3.097 1.00 96.94 108 ARG A C 1
ATOM 866 O O . ARG A 1 108 ? -12.159 -3.791 2.517 1.00 96.94 108 ARG A O 1
ATOM 873 N N . PHE A 1 109 ? -11.635 -2.587 4.344 1.00 96.12 109 PHE A N 1
ATOM 874 C CA . PHE A 1 109 ? -11.190 -3.671 5.210 1.00 96.12 109 PHE A CA 1
ATOM 875 C C . PHE A 1 109 ? -12.094 -3.730 6.439 1.00 96.12 109 PHE A C 1
ATOM 877 O O . PHE A 1 109 ? -12.249 -2.730 7.128 1.00 96.12 109 PHE A O 1
ATOM 884 N N . SER A 1 110 ? -12.666 -4.898 6.721 1.00 95.81 110 SER A N 1
ATOM 885 C CA . SER A 1 110 ? -13.533 -5.105 7.885 1.00 95.81 110 SER A CA 1
ATOM 886 C C . SER A 1 110 ? -12.805 -5.902 8.955 1.00 95.81 110 SER A C 1
ATOM 888 O O . SER A 1 110 ? -12.400 -7.042 8.710 1.00 95.81 110 SER A O 1
ATOM 890 N N . VAL A 1 111 ? -12.683 -5.334 10.151 1.00 95.12 111 VAL A N 1
ATOM 891 C CA . VAL A 1 111 ? -12.129 -6.011 11.324 1.00 95.12 111 VAL A CA 1
ATOM 892 C C . VAL A 1 111 ? -13.278 -6.640 12.096 1.00 95.12 111 VAL A C 1
ATOM 894 O O . VAL A 1 111 ? -14.151 -5.955 12.624 1.00 95.12 111 VAL A O 1
ATOM 897 N N . LYS A 1 112 ? -13.290 -7.972 12.130 1.00 93.69 112 LYS A N 1
ATOM 898 C CA . LYS A 1 112 ? -14.327 -8.785 12.778 1.00 93.69 112 LYS A CA 1
ATOM 899 C C . LYS A 1 112 ? -13.783 -9.424 14.051 1.00 93.69 112 LYS A C 1
ATOM 901 O O . LYS A 1 112 ? -12.576 -9.459 14.254 1.00 93.69 112 LYS A O 1
ATOM 906 N N . GLY A 1 113 ? -14.680 -9.965 14.877 1.00 90.00 113 GLY A N 1
ATOM 907 C CA . GLY A 1 113 ? -14.296 -10.669 16.106 1.00 90.00 113 GLY A CA 1
ATOM 908 C C . GLY A 1 113 ? -13.786 -9.751 17.216 1.00 90.00 113 GLY A C 1
ATOM 909 O O . GLY A 1 113 ? -13.149 -10.232 18.139 1.00 90.00 113 GLY A O 1
ATOM 910 N N . VAL A 1 114 ? -14.060 -8.447 17.126 1.00 90.75 114 VAL A N 1
ATOM 911 C CA . VAL A 1 114 ? -13.732 -7.496 18.189 1.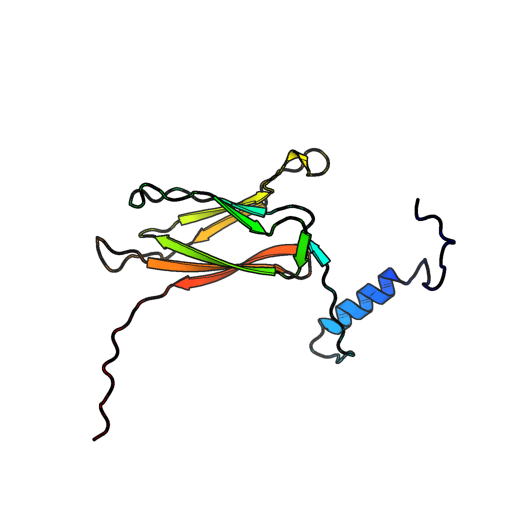00 90.75 114 VAL A CA 1
ATOM 912 C C . VAL A 1 114 ? -14.766 -7.626 19.297 1.00 90.75 114 VAL A C 1
ATOM 914 O O . VAL A 1 114 ? -15.953 -7.384 19.064 1.00 90.75 114 VAL A O 1
ATOM 917 N N . GLN A 1 115 ? -14.309 -8.035 20.474 1.00 85.69 115 GLN A N 1
ATOM 918 C CA . GLN A 1 115 ? -15.110 -8.184 21.681 1.00 85.69 115 GLN A CA 1
ATOM 919 C C . GLN A 1 115 ? -14.291 -7.606 22.830 1.00 85.69 115 GLN A C 1
ATOM 921 O O . GLN A 1 115 ? -13.177 -8.053 23.065 1.00 85.69 115 GLN A O 1
ATOM 926 N N . ALA A 1 116 ? -14.806 -6.571 23.488 1.00 79.69 116 ALA A N 1
ATOM 927 C CA . ALA A 1 116 ? -14.191 -6.083 24.716 1.00 79.69 116 ALA A CA 1
ATOM 928 C C . ALA A 1 116 ? -14.553 -7.018 25.878 1.00 79.69 116 ALA A C 1
ATOM 930 O O . ALA A 1 116 ? -15.724 -7.376 26.028 1.00 79.69 116 ALA A O 1
ATOM 931 N N . ASP A 1 117 ? -13.566 -7.372 26.702 1.00 72.75 117 ASP A N 1
ATOM 932 C CA . ASP A 1 117 ? -13.751 -8.266 27.854 1.00 72.75 117 ASP A CA 1
ATOM 933 C C . ASP A 1 117 ? -14.579 -7.619 28.974 1.00 72.75 117 ASP A C 1
ATOM 935 O O . ASP A 1 117 ? -15.307 -8.293 29.707 1.00 72.75 117 ASP A O 1
ATOM 939 N N . GLY A 1 118 ? -14.511 -6.288 29.082 1.00 72.38 118 GLY A N 1
ATOM 940 C CA . GLY A 1 118 ? -15.226 -5.484 30.067 1.00 72.38 118 GLY A CA 1
ATOM 941 C C . GLY A 1 118 ? -16.174 -4.462 29.440 1.00 72.38 118 GLY A C 1
ATOM 942 O O . GLY A 1 118 ? -15.961 -3.963 28.338 1.00 72.38 118 GLY A O 1
ATOM 943 N N . LYS A 1 119 ? -17.222 -4.084 30.185 1.00 66.44 119 LYS A N 1
ATOM 944 C CA . LYS A 1 119 ? -18.222 -3.086 29.750 1.00 66.44 119 LYS A CA 1
ATOM 945 C C . LYS A 1 119 ? -17.597 -1.711 29.449 1.00 66.44 119 LYS A C 1
ATOM 947 O O . LYS A 1 119 ? -18.033 -1.016 28.526 1.00 66.44 119 LYS A O 1
ATOM 952 N N . ASP A 1 120 ? -16.545 -1.367 30.188 1.00 70.38 120 ASP A N 1
ATOM 953 C CA . ASP A 1 120 ? -15.791 -0.118 30.047 1.00 70.38 120 ASP A CA 1
ATOM 954 C C . ASP A 1 120 ? -14.420 -0.300 29.381 1.00 70.38 120 ASP A C 1
ATOM 956 O O . ASP A 1 120 ? -13.704 0.683 29.213 1.00 70.38 120 ASP A O 1
ATOM 960 N N . ASP A 1 121 ? -14.077 -1.516 28.945 1.00 84.25 121 ASP A N 1
ATOM 961 C CA . ASP A 1 121 ? -12.760 -1.809 28.379 1.00 84.25 121 ASP A CA 1
ATOM 962 C C . ASP A 1 121 ? -12.753 -1.751 26.844 1.00 84.25 121 ASP A C 1
ATOM 964 O O . ASP A 1 121 ? -13.803 -1.821 26.199 1.00 84.25 121 ASP A O 1
ATOM 968 N N . PHE A 1 122 ? -11.571 -1.608 26.245 1.00 87.88 122 PHE A N 1
ATOM 969 C CA . PHE A 1 122 ? -11.369 -1.614 24.799 1.00 87.88 122 PHE A CA 1
ATOM 970 C C . PHE A 1 122 ? -10.429 -2.742 24.397 1.00 87.88 122 PHE A C 1
ATOM 972 O O . PHE A 1 122 ? -9.324 -2.864 24.913 1.00 87.88 122 PHE A O 1
ATOM 979 N N . MET A 1 123 ? -10.800 -3.483 23.356 1.00 91.38 123 MET A N 1
ATOM 980 C CA . MET A 1 123 ? -9.868 -4.400 22.717 1.00 91.38 123 MET A CA 1
ATOM 981 C C . MET A 1 123 ? -8.847 -3.596 21.902 1.00 91.38 123 MET A C 1
ATOM 983 O O . MET A 1 123 ? -9.215 -2.841 20.989 1.00 91.38 123 MET A O 1
ATOM 987 N N . ILE A 1 124 ? -7.559 -3.760 22.213 1.00 93.06 124 ILE A N 1
ATOM 988 C CA . ILE A 1 124 ? -6.462 -3.083 21.510 1.00 93.06 124 ILE A CA 1
ATOM 989 C C . ILE A 1 124 ? -6.143 -3.856 20.229 1.00 93.06 124 ILE A C 1
ATOM 991 O O . ILE A 1 124 ? -5.366 -4.807 20.231 1.00 93.06 124 ILE A O 1
ATOM 995 N N . CYS A 1 125 ? -6.728 -3.434 19.113 1.00 94.81 125 CYS A N 1
ATOM 996 C CA . CYS A 1 125 ? -6.560 -4.060 17.805 1.00 94.81 125 CYS A CA 1
ATOM 997 C C . CYS A 1 125 ? -5.376 -3.440 17.048 1.00 94.81 125 CYS A C 1
ATOM 999 O O . CYS A 1 125 ? -5.377 -2.247 16.748 1.00 94.81 125 CYS A O 1
ATOM 1001 N N . LYS A 1 126 ? -4.384 -4.245 16.665 1.00 96.31 126 LYS A N 1
ATOM 1002 C 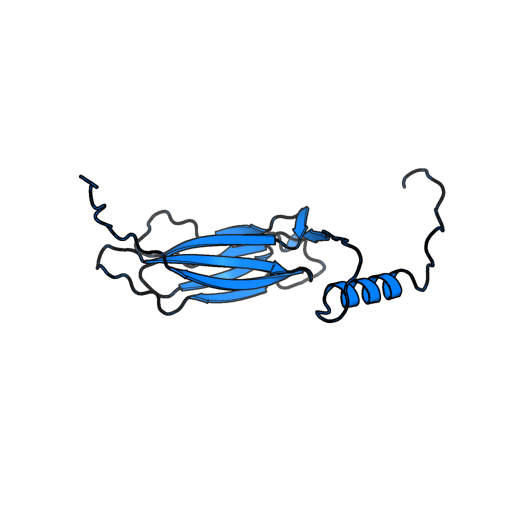CA . LYS A 1 126 ? -3.242 -3.845 15.832 1.00 96.31 126 LYS A CA 1
ATOM 1003 C C . LYS A 1 126 ? -3.367 -4.432 14.429 1.00 96.31 126 LYS A C 1
ATOM 1005 O O . LYS A 1 126 ? -3.417 -5.647 14.258 1.00 96.31 126 LYS A O 1
ATOM 1010 N N . LEU A 1 127 ? -3.380 -3.571 13.414 1.00 97.12 127 LEU A N 1
ATOM 1011 C CA . LEU A 1 127 ? -3.471 -3.944 12.000 1.00 97.12 127 LEU A CA 1
ATOM 1012 C C . LEU A 1 127 ? -2.158 -3.645 11.282 1.00 97.12 127 LEU A C 1
ATOM 1014 O O . LEU A 1 127 ? -1.667 -2.518 11.308 1.00 97.12 127 LEU A O 1
ATOM 1018 N N . LYS A 1 128 ? -1.602 -4.637 10.590 1.00 97.50 128 LYS A N 1
ATOM 1019 C CA . LYS A 1 128 ? -0.370 -4.508 9.810 1.00 97.50 128 LYS A CA 1
ATOM 1020 C C . LYS A 1 128 ? -0.701 -4.163 8.357 1.00 97.50 128 LYS A C 1
ATOM 1022 O O . LYS A 1 128 ? -0.888 -5.046 7.519 1.00 97.50 128 LYS A O 1
ATOM 1027 N N . ALA A 1 129 ? -0.755 -2.871 8.054 1.00 97.50 129 ALA A N 1
ATOM 1028 C CA . ALA A 1 129 ? -0.897 -2.370 6.693 1.00 97.50 129 ALA A CA 1
ATOM 1029 C C . ALA A 1 129 ? 0.461 -2.372 5.977 1.00 97.50 129 ALA A C 1
ATOM 1031 O O . ALA A 1 129 ? 1.487 -1.980 6.542 1.00 97.50 129 ALA A O 1
ATOM 1032 N N . ARG A 1 130 ? 0.483 -2.787 4.712 1.00 97.06 130 ARG A N 1
ATOM 1033 C CA . ARG A 1 130 ? 1.698 -2.842 3.905 1.00 97.06 130 ARG A CA 1
ATOM 1034 C C . ARG A 1 130 ? 1.431 -2.487 2.452 1.00 97.06 130 ARG A C 1
ATOM 1036 O O . ARG A 1 130 ? 0.546 -3.059 1.830 1.00 97.06 130 ARG A O 1
ATOM 1043 N N . VAL A 1 131 ? 2.277 -1.635 1.883 1.00 97.12 131 VAL A N 1
ATOM 1044 C CA . VAL A 1 131 ? 2.449 -1.553 0.430 1.00 97.12 131 VAL A CA 1
ATOM 1045 C C . VAL A 1 131 ? 3.592 -2.483 0.036 1.00 97.12 131 VAL A C 1
ATOM 1047 O O . VAL A 1 131 ? 4.719 -2.340 0.523 1.00 97.12 131 VAL A O 1
ATOM 1050 N N . ASN A 1 132 ? 3.292 -3.488 -0.783 1.00 95.00 132 ASN A N 1
ATOM 1051 C CA . ASN A 1 132 ? 4.260 -4.513 -1.166 1.00 95.00 132 ASN A CA 1
ATOM 1052 C C . ASN A 1 132 ? 5.248 -4.012 -2.240 1.00 95.00 132 ASN A C 1
ATOM 1054 O O . ASN A 1 132 ? 5.206 -2.863 -2.675 1.00 95.00 132 ASN A O 1
ATOM 1058 N N . ILE A 1 133 ? 6.151 -4.894 -2.680 1.00 94.12 133 ILE A N 1
ATOM 1059 C CA . ILE A 1 133 ? 7.168 -4.583 -3.702 1.00 94.12 133 ILE A CA 1
ATOM 1060 C C . ILE A 1 133 ? 6.576 -4.244 -5.082 1.00 94.12 133 ILE A C 1
ATOM 1062 O O . ILE A 1 133 ? 7.300 -3.793 -5.959 1.00 94.12 133 ILE A O 1
ATOM 1066 N N . HIS A 1 134 ? 5.278 -4.476 -5.285 1.00 94.00 134 HIS A N 1
ATOM 1067 C CA . HIS A 1 134 ? 4.551 -4.179 -6.518 1.00 94.00 134 HIS A CA 1
ATOM 1068 C C . HIS A 1 134 ? 3.736 -2.881 -6.414 1.00 94.00 134 HIS A C 1
ATOM 1070 O O . HIS A 1 134 ? 2.957 -2.580 -7.313 1.00 94.00 134 HIS A O 1
ATOM 1076 N N . GLY A 1 135 ? 3.857 -2.136 -5.308 1.00 94.19 135 GLY A N 1
ATOM 1077 C CA . GLY A 1 135 ? 3.068 -0.924 -5.073 1.00 94.19 135 GLY A CA 1
ATOM 1078 C C . GLY A 1 135 ? 1.604 -1.192 -4.706 1.00 94.19 135 GLY A C 1
ATOM 1079 O O . GLY A 1 135 ? 0.796 -0.267 -4.723 1.00 94.19 135 GLY A O 1
ATOM 1080 N N . VAL A 1 136 ? 1.245 -2.436 -4.366 1.00 95.75 136 VAL A N 1
ATOM 1081 C CA . VAL A 1 136 ? -0.129 -2.816 -4.002 1.00 95.75 136 VAL A CA 1
ATOM 1082 C C . VAL A 1 136 ? -0.312 -2.736 -2.490 1.00 95.75 136 VAL A C 1
ATOM 1084 O O . VAL A 1 136 ? 0.494 -3.283 -1.730 1.00 95.75 136 VAL A O 1
ATOM 1087 N N . LEU A 1 137 ? -1.378 -2.053 -2.066 1.00 96.94 137 LEU A N 1
ATOM 1088 C CA . LEU A 1 137 ? -1.783 -1.941 -0.669 1.00 96.94 137 LEU A CA 1
ATOM 1089 C C . LEU A 1 137 ? -2.477 -3.219 -0.189 1.00 96.94 137 LEU A C 1
ATOM 1091 O O . LEU A 1 137 ? -3.503 -3.611 -0.737 1.00 96.94 137 LEU A O 1
ATOM 1095 N N . ASN A 1 138 ? -1.975 -3.778 0.908 1.00 95.62 138 ASN A N 1
ATOM 1096 C CA . ASN A 1 138 ? -2.531 -4.927 1.611 1.00 95.62 138 ASN A CA 1
ATOM 1097 C C . ASN A 1 138 ? -2.662 -4.624 3.113 1.00 95.62 138 ASN A C 1
ATOM 1099 O O . ASN A 1 138 ? -1.838 -3.909 3.685 1.00 95.62 138 ASN A O 1
ATOM 1103 N N . VAL A 1 139 ? -3.635 -5.243 3.781 1.00 95.88 139 VAL A N 1
ATOM 1104 C CA . VAL A 1 139 ? -3.612 -5.439 5.240 1.00 95.88 139 VAL A CA 1
ATOM 1105 C C . VAL A 1 139 ? -3.212 -6.894 5.468 1.00 95.88 139 VAL A C 1
ATOM 1107 O O . VAL A 1 139 ? -3.996 -7.796 5.198 1.00 95.88 139 VAL A O 1
ATOM 1110 N N . GLU A 1 140 ? -1.955 -7.129 5.854 1.00 93.81 140 GLU A N 1
ATOM 1111 C CA . GLU A 1 140 ? -1.373 -8.482 5.910 1.00 93.81 140 GLU A CA 1
ATOM 1112 C C . GLU A 1 140 ? -1.873 -9.287 7.112 1.00 93.81 140 GLU A C 1
ATOM 1114 O O . GLU A 1 140 ? -2.041 -10.500 7.016 1.00 93.81 140 GLU A O 1
ATOM 1119 N N 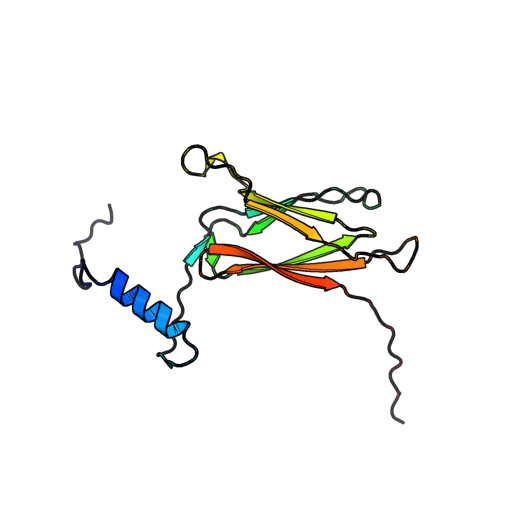. SER A 1 141 ? -2.080 -8.628 8.252 1.00 94.38 141 SER A N 1
ATOM 1120 C CA . SER A 1 141 ? -2.568 -9.271 9.470 1.00 94.38 141 SER A CA 1
ATOM 1121 C C . SER A 1 141 ? -3.252 -8.276 10.403 1.00 94.38 141 SER A C 1
ATOM 1123 O O . SER A 1 141 ? -3.001 -7.071 10.347 1.00 94.38 141 SER A O 1
ATOM 1125 N N . GLY A 1 142 ? -4.107 -8.803 11.277 1.00 94.88 142 GLY A N 1
ATOM 1126 C CA . GLY A 1 142 ? -4.677 -8.102 12.420 1.00 94.88 142 GLY A CA 1
ATOM 1127 C C . GLY A 1 142 ? -4.582 -8.995 13.652 1.00 94.88 142 GLY A C 1
ATOM 1128 O O . GLY A 1 142 ? -4.793 -10.201 13.544 1.00 94.88 142 GLY A O 1
ATOM 1129 N N . TYR A 1 143 ? -4.216 -8.424 14.792 1.00 94.44 143 TYR A N 1
ATOM 1130 C CA . TYR A 1 143 ? -4.116 -9.126 16.071 1.00 94.44 143 TYR A CA 1
ATOM 1131 C C . TYR A 1 143 ? -4.482 -8.176 17.207 1.00 94.44 143 TYR A C 1
ATOM 1133 O O . TYR A 1 143 ? -4.420 -6.961 17.031 1.00 94.44 143 TYR A O 1
ATOM 1141 N N . TYR A 1 144 ? -4.866 -8.713 18.358 1.00 92.25 144 TYR A N 1
ATOM 1142 C CA . TYR A 1 144 ? -5.133 -7.917 19.549 1.00 92.25 144 TYR A CA 1
ATOM 1143 C C . TYR A 1 144 ? -4.029 -8.106 20.589 1.00 92.25 144 TYR A C 1
ATOM 1145 O O . TYR A 1 144 ? -3.194 -9.005 20.460 1.00 92.25 144 TYR A O 1
ATOM 1153 N N . VAL A 1 145 ? -3.982 -7.211 21.570 1.00 90.25 145 VAL A N 1
ATOM 1154 C CA . VAL A 1 145 ? -3.034 -7.263 22.685 1.00 90.25 145 VAL A CA 1
ATOM 1155 C C . VAL A 1 145 ? -3.816 -7.125 23.984 1.00 90.25 145 VAL A C 1
ATOM 1157 O O . VAL A 1 145 ? -4.666 -6.243 24.078 1.00 90.25 145 VAL A O 1
ATOM 1160 N N . GLU A 1 146 ? -3.499 -7.986 24.945 1.00 86.19 146 GLU A N 1
ATOM 1161 C CA . GLU A 1 146 ? -4.009 -7.980 26.317 1.00 86.19 146 GLU A CA 1
ATOM 1162 C C . GLU A 1 146 ? -2.819 -7.849 27.271 1.00 86.19 146 GLU A C 1
ATOM 1164 O O . GLU A 1 146 ? -1.771 -8.466 27.045 1.00 86.19 146 GLU A O 1
ATOM 1169 N N . ASP A 1 147 ? -2.979 -7.048 28.321 1.00 81.50 147 ASP A N 1
ATOM 1170 C CA . ASP A 1 147 ? -1.994 -6.949 29.392 1.00 81.50 147 ASP A CA 1
ATOM 1171 C C . ASP A 1 147 ? -2.277 -8.054 30.422 1.00 81.50 147 ASP A C 1
ATOM 1173 O O . ASP A 1 147 ? -3.382 -8.158 30.952 1.00 81.50 147 ASP A O 1
ATOM 1177 N N . GLN A 1 148 ? -1.280 -8.899 30.696 1.00 79.44 148 GLN A N 1
ATOM 1178 C CA . GLN A 1 148 ? -1.372 -9.986 31.673 1.00 79.44 148 GLN A CA 1
ATOM 1179 C C . GLN A 1 148 ? -0.382 -9.740 32.815 1.00 79.44 148 GLN A C 1
ATOM 1181 O O . GLN A 1 148 ? 0.819 -9.603 32.576 1.00 79.44 148 GLN A O 1
ATOM 1186 N N . GLU A 1 149 ? -0.870 -9.713 34.056 1.00 77.62 149 GLU A N 1
ATOM 1187 C CA . GLU A 1 149 ? -0.012 -9.670 35.245 1.00 77.62 149 GLU A CA 1
ATOM 1188 C C . GLU A 1 149 ? 0.676 -11.033 35.433 1.00 77.62 149 GLU A C 1
ATOM 1190 O O . GLU A 1 149 ? 0.016 -12.071 35.515 1.00 77.62 149 GLU A O 1
ATOM 1195 N N . VAL A 1 150 ? 2.011 -11.039 35.471 1.00 84.81 150 VAL A N 1
ATOM 1196 C CA . VAL A 1 150 ? 2.828 -12.238 35.707 1.00 84.81 150 VAL A CA 1
ATOM 1197 C C . VAL A 1 150 ? 3.542 -12.065 37.044 1.00 84.81 150 VAL A C 1
ATOM 1199 O O . VAL A 1 150 ? 4.329 -11.134 37.200 1.00 84.81 150 VAL A O 1
ATOM 1202 N N . GLU A 1 151 ? 3.274 -12.947 38.010 1.00 77.88 151 GLU A N 1
ATOM 1203 C CA . GLU A 1 151 ? 4.032 -12.986 39.265 1.00 77.88 151 GLU A CA 1
ATOM 1204 C C . GLU A 1 151 ? 5.457 -13.492 38.993 1.00 77.88 151 GLU A C 1
ATOM 1206 O O . GLU A 1 151 ? 5.658 -14.613 38.520 1.00 77.88 151 GLU A O 1
ATOM 1211 N N . GLU A 1 152 ? 6.462 -12.664 39.280 1.00 76.75 152 GLU A N 1
ATOM 1212 C CA . GLU A 1 152 ? 7.865 -13.074 39.218 1.00 76.75 152 GLU A CA 1
ATOM 1213 C C . GLU A 1 152 ? 8.238 -13.861 40.486 1.00 76.75 152 GLU A C 1
ATOM 1215 O O . GLU A 1 152 ? 8.179 -13.333 41.599 1.00 76.75 152 GLU A O 1
ATOM 1220 N N . GLU A 1 153 ? 8.662 -15.122 40.335 1.00 74.06 153 GLU A N 1
ATOM 1221 C CA . GLU A 1 153 ? 9.246 -15.887 41.4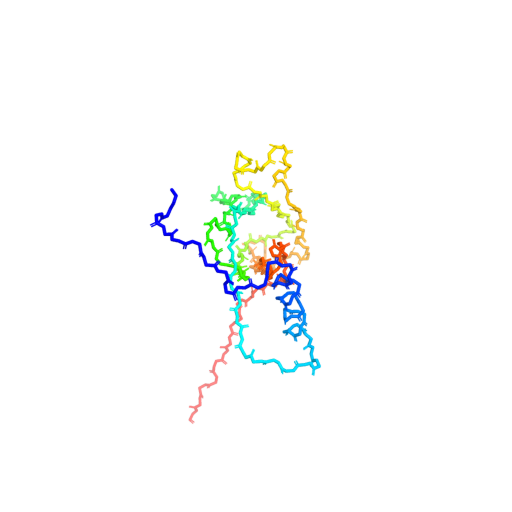42 1.00 74.06 153 GLU A CA 1
ATOM 1222 C C . GLU A 1 153 ? 10.571 -15.241 41.879 1.00 74.06 153 GLU A C 1
ATOM 1224 O O . GLU A 1 153 ? 11.575 -15.270 41.157 1.00 74.06 153 GLU A O 1
ATOM 1229 N N . ILE A 1 154 ? 10.591 -14.674 43.087 1.00 74.94 154 ILE A N 1
ATOM 1230 C CA . ILE A 1 154 ? 11.821 -14.203 43.726 1.00 74.94 154 ILE A CA 1
ATOM 1231 C C . ILE A 1 154 ? 12.673 -15.439 44.033 1.00 74.94 154 ILE A C 1
ATOM 1233 O O . ILE A 1 154 ? 12.334 -16.227 44.915 1.00 74.94 154 ILE A O 1
ATOM 1237 N N . LYS A 1 155 ? 13.774 -15.626 43.295 1.00 68.94 155 LYS A N 1
ATOM 1238 C CA . LYS A 1 155 ? 14.763 -16.664 43.614 1.00 68.94 155 LYS A CA 1
ATOM 1239 C C . LYS A 1 155 ? 15.445 -16.319 44.937 1.00 68.94 155 LYS A C 1
ATOM 1241 O O . LYS A 1 155 ? 16.119 -15.293 45.016 1.00 68.94 155 LYS A O 1
ATOM 1246 N N . GLU A 1 156 ? 15.238 -17.178 45.931 1.00 63.81 156 GLU A N 1
ATOM 1247 C CA . GLU A 1 156 ? 15.941 -17.175 47.221 1.00 63.81 156 GLU A CA 1
ATOM 1248 C C . GLU A 1 156 ? 17.438 -17.493 47.060 1.00 63.81 156 GLU A C 1
ATOM 1250 O O . GLU A 1 156 ? 17.784 -18.346 46.202 1.00 63.81 156 GLU A O 1
#

Secondary structure (DSSP, 8-state):
---SPPP--S-TTTHHHHHHHHHHHHH-SS--PPP----EE--S-EEEEEPPPTT-TT---EEEEE-TT-EESEEEEEEEEESS-EEEEEEES-GGGSSTT--SEEEEEEE-----SSTT--EEEEEEEEE-TTS-EEEEEEEEE-----------